Protein AF-A0A7S3FC58-F1 (afdb_monomer_lite)

Structure (mmCIF, N/CA/C/O backbone):
data_AF-A0A7S3FC58-F1
#
_entry.id   AF-A0A7S3FC58-F1
#
loop_
_atom_site.group_PDB
_atom_site.id
_atom_site.type_symbol
_atom_site.label_atom_id
_atom_site.label_alt_id
_atom_site.label_comp_id
_atom_site.label_asym_id
_atom_site.label_entity_id
_atom_site.label_seq_id
_atom_site.pdbx_PDB_ins_code
_atom_site.Cartn_x
_atom_site.Cartn_y
_atom_site.Cartn_z
_atom_site.occupancy
_atom_site.B_iso_or_equiv
_atom_site.auth_seq_id
_atom_site.auth_comp_id
_atom_site.auth_asym_id
_atom_site.auth_atom_id
_atom_site.pdbx_PDB_model_num
ATOM 1 N N . ALA A 1 1 ? -15.142 16.572 -2.266 1.00 63.62 1 ALA A N 1
ATOM 2 C CA . ALA A 1 1 ? -14.565 15.209 -2.257 1.00 63.62 1 ALA A CA 1
ATOM 3 C C . ALA A 1 1 ? -15.228 14.352 -1.180 1.00 63.62 1 ALA A C 1
ATOM 5 O O . ALA A 1 1 ? -15.809 13.342 -1.539 1.00 63.62 1 ALA A O 1
ATOM 6 N N . ALA A 1 2 ? -15.235 14.787 0.087 1.00 70.56 2 ALA A N 1
ATOM 7 C CA . ALA A 1 2 ? -15.895 14.072 1.188 1.00 70.56 2 ALA A CA 1
ATOM 8 C C . ALA A 1 2 ? -17.392 13.777 0.948 1.00 70.56 2 ALA A C 1
ATOM 10 O O . ALA A 1 2 ? -17.827 12.654 1.156 1.00 70.56 2 ALA A O 1
ATOM 11 N N . GLU A 1 3 ? -18.158 14.733 0.415 1.00 74.00 3 GLU A N 1
ATOM 12 C CA . GLU A 1 3 ? -19.581 14.537 0.072 1.00 74.00 3 GLU A CA 1
ATOM 13 C C . GLU A 1 3 ? -19.809 13.386 -0.927 1.00 74.00 3 GLU A C 1
ATOM 15 O O . GLU A 1 3 ? -20.720 12.580 -0.765 1.00 74.00 3 GLU A O 1
ATOM 20 N N . LYS A 1 4 ? -18.907 13.234 -1.908 1.00 82.06 4 LYS A N 1
ATOM 21 C CA . LYS A 1 4 ? -18.961 12.139 -2.886 1.00 82.06 4 LYS A CA 1
ATOM 22 C C . LYS A 1 4 ? -18.654 10.773 -2.263 1.00 82.06 4 LYS A C 1
ATOM 24 O O . LYS A 1 4 ? -19.046 9.764 -2.833 1.00 82.06 4 LYS A O 1
ATOM 29 N N . MET A 1 5 ? -17.964 10.720 -1.117 1.00 82.31 5 MET A N 1
ATOM 30 C CA . MET A 1 5 ? -17.713 9.451 -0.423 1.00 82.31 5 MET A CA 1
ATOM 31 C C . MET A 1 5 ? -18.986 8.881 0.189 1.00 82.31 5 MET A C 1
ATOM 33 O O . MET A 1 5 ? -19.156 7.672 0.142 1.00 82.31 5 MET A O 1
ATOM 37 N N . GLY A 1 6 ? -19.862 9.733 0.735 1.00 85.06 6 GLY A N 1
ATOM 38 C CA . GLY A 1 6 ? -21.145 9.288 1.284 1.00 85.06 6 GLY A CA 1
ATOM 39 C C . GLY A 1 6 ? -22.015 8.660 0.199 1.00 85.06 6 GLY A C 1
ATOM 40 O O . GLY A 1 6 ? -22.440 7.522 0.335 1.00 85.06 6 GLY A O 1
ATOM 41 N N . GLN A 1 7 ? -22.148 9.352 -0.936 1.00 88.31 7 GLN A N 1
ATOM 42 C CA . GLN A 1 7 ? -22.859 8.829 -2.108 1.00 88.31 7 GLN A CA 1
ATOM 43 C C . GLN A 1 7 ? -22.247 7.523 -2.625 1.00 88.31 7 GLN A C 1
ATOM 45 O O . GLN A 1 7 ? -22.969 6.600 -2.973 1.00 88.31 7 GLN A O 1
ATOM 50 N N . LEU A 1 8 ? -20.914 7.426 -2.674 1.00 88.75 8 LEU A N 1
ATOM 51 C CA . LEU A 1 8 ? -20.247 6.201 -3.111 1.00 88.75 8 LEU A CA 1
ATOM 52 C C . LEU A 1 8 ? -20.501 5.036 -2.151 1.00 88.75 8 LEU A C 1
ATOM 54 O O . LEU A 1 8 ? -20.730 3.925 -2.608 1.00 88.75 8 LEU A O 1
ATOM 58 N N . GLN A 1 9 ? -20.481 5.290 -0.842 1.00 91.12 9 GLN A N 1
ATOM 59 C CA . GLN A 1 9 ? -20.716 4.277 0.186 1.00 91.12 9 GLN A CA 1
ATOM 60 C C . GLN A 1 9 ? -22.127 3.674 0.106 1.00 91.12 9 GLN A C 1
ATOM 62 O O . GLN A 1 9 ? -22.311 2.523 0.476 1.00 91.12 9 GLN A O 1
ATOM 67 N N . GLU A 1 10 ? -23.111 4.420 -0.398 1.00 93.38 10 GLU A N 1
ATOM 68 C CA . GLU A 1 10 ? -24.473 3.916 -0.629 1.00 93.38 10 GLU A CA 1
ATOM 69 C C . GLU A 1 10 ? -24.573 2.971 -1.842 1.00 93.38 10 GLU A C 1
ATOM 71 O O . GLU A 1 10 ? -25.558 2.246 -1.971 1.00 93.38 10 GLU A O 1
ATOM 76 N N . LEU A 1 11 ? -23.575 2.971 -2.733 1.00 95.69 11 LEU A N 1
ATOM 77 C CA . LEU A 1 11 ? -23.592 2.229 -4.000 1.00 95.69 11 LEU A CA 1
ATOM 78 C C . LEU A 1 11 ? -22.752 0.947 -3.985 1.00 95.69 11 LEU A C 1
ATOM 80 O O . LEU A 1 11 ? -22.849 0.161 -4.926 1.00 95.69 11 LEU A O 1
ATOM 84 N N . ILE A 1 12 ? -21.915 0.755 -2.966 1.00 96.06 12 ILE A N 1
ATOM 85 C CA . ILE A 1 12 ? -20.982 -0.371 -2.864 1.00 96.06 12 ILE A CA 1
ATOM 86 C C . ILE A 1 12 ? -21.053 -1.006 -1.477 1.00 96.06 12 ILE A C 1
ATOM 88 O O . ILE A 1 12 ? -21.538 -0.406 -0.517 1.00 96.06 12 ILE A O 1
ATOM 92 N N . THR A 1 13 ? -20.564 -2.232 -1.366 1.00 95.81 13 THR A N 1
ATOM 93 C CA . THR A 1 13 ? -20.495 -2.948 -0.090 1.00 95.81 13 THR A CA 1
ATOM 94 C C . THR A 1 13 ? -19.524 -2.270 0.890 1.00 95.81 13 THR A C 1
ATOM 96 O O . THR A 1 13 ? -18.599 -1.559 0.473 1.00 95.81 13 THR A O 1
ATOM 99 N N . PRO A 1 14 ? -19.691 -2.475 2.211 1.00 92.50 14 PRO A N 1
ATOM 100 C CA . PRO A 1 14 ? -18.738 -1.990 3.209 1.00 92.50 14 PRO A CA 1
ATOM 101 C C . PRO A 1 14 ? -17.295 -2.442 2.942 1.00 92.50 14 PRO A C 1
ATOM 103 O O . PRO A 1 14 ? -16.362 -1.660 3.137 1.00 92.50 14 PRO A O 1
ATOM 106 N N . GLU A 1 15 ? -17.120 -3.674 2.467 1.00 91.88 15 GLU A N 1
ATOM 107 C CA . GLU A 1 15 ? -15.834 -4.271 2.114 1.00 91.88 15 GLU A CA 1
ATOM 108 C C . GLU A 1 15 ? -15.196 -3.555 0.913 1.00 91.88 15 GLU A C 1
ATOM 110 O O . GLU A 1 15 ? -14.051 -3.102 0.989 1.00 91.88 15 GLU A O 1
ATOM 115 N N . GLU A 1 16 ? -15.951 -3.346 -0.171 1.00 93.94 16 GLU A N 1
ATOM 116 C CA . GLU A 1 16 ? -15.484 -2.570 -1.329 1.00 93.94 16 GLU A CA 1
ATOM 117 C C . GLU A 1 16 ? -15.119 -1.138 -0.921 1.00 93.94 16 GLU A C 1
ATOM 119 O O . GLU A 1 16 ? -14.067 -0.616 -1.302 1.00 93.94 16 GLU A O 1
ATOM 124 N N . PHE A 1 17 ? -15.949 -0.505 -0.089 1.00 93.75 17 PHE A N 1
ATOM 125 C CA . PHE A 1 17 ? -15.688 0.844 0.398 1.00 93.75 17 PHE A CA 1
ATOM 126 C C . PHE A 1 17 ? -14.416 0.923 1.246 1.00 93.75 17 PHE A C 1
ATOM 128 O O . PHE A 1 17 ? -13.678 1.909 1.144 1.00 93.75 17 PHE A O 1
ATOM 135 N N . ALA A 1 18 ? -14.124 -0.099 2.056 1.00 93.12 18 ALA A N 1
ATOM 136 C CA . ALA A 1 18 ? -12.891 -0.191 2.832 1.00 93.12 18 ALA A CA 1
ATOM 137 C C . ALA A 1 18 ? -11.648 -0.156 1.933 1.00 93.12 18 ALA A C 1
ATOM 139 O O . ALA A 1 18 ? -10.731 0.630 2.190 1.00 93.12 18 ALA A O 1
ATOM 140 N N . HIS A 1 19 ? -11.651 -0.898 0.823 1.00 94.88 19 HIS A N 1
ATOM 141 C CA . HIS A 1 19 ? -10.567 -0.813 -0.152 1.00 94.88 19 HIS A CA 1
ATOM 142 C C . HIS A 1 19 ? -10.538 0.540 -0.863 1.00 94.88 19 HIS A C 1
ATOM 144 O O . HIS A 1 19 ? -9.479 1.162 -0.930 1.00 94.88 19 HIS A O 1
ATOM 150 N N . VAL A 1 20 ? -11.675 1.052 -1.338 1.00 94.25 20 VAL A N 1
ATOM 151 C CA . VAL A 1 20 ? -11.724 2.329 -2.069 1.00 94.25 20 VAL A CA 1
ATOM 152 C C . VAL A 1 20 ? -11.162 3.486 -1.239 1.00 94.25 20 VAL A C 1
ATOM 154 O O . VAL A 1 20 ? -10.377 4.292 -1.743 1.00 94.25 20 VAL A O 1
ATOM 157 N N . GLN A 1 21 ? -11.526 3.577 0.042 1.00 93.44 21 GLN A N 1
ATOM 158 C CA . GLN A 1 21 ? -11.053 4.664 0.901 1.00 93.44 21 GLN A CA 1
ATOM 159 C C . GLN A 1 21 ? -9.577 4.515 1.309 1.00 93.44 21 GLN A C 1
ATOM 161 O O . GLN A 1 21 ? -8.914 5.522 1.574 1.00 93.44 21 GLN A O 1
ATOM 166 N N . ALA A 1 22 ? -9.067 3.280 1.367 1.00 96.00 22 ALA A N 1
ATOM 167 C CA . ALA A 1 22 ? -7.680 2.970 1.705 1.00 96.00 22 ALA A CA 1
ATOM 168 C C . ALA A 1 22 ? -6.724 3.160 0.516 1.00 96.00 22 ALA A C 1
ATOM 170 O O . ALA A 1 22 ? -5.572 3.560 0.708 1.00 96.00 22 ALA A O 1
ATOM 171 N N . PHE A 1 23 ? -7.220 2.944 -0.706 1.00 95.88 23 PHE A N 1
ATOM 172 C CA . PHE A 1 23 ? -6.416 2.828 -1.922 1.00 95.88 23 PHE A CA 1
ATOM 173 C C . PHE A 1 23 ? -5.439 3.984 -2.149 1.00 95.88 23 PHE A C 1
ATOM 175 O O . PHE A 1 23 ? -4.237 3.740 -2.287 1.00 95.88 23 PHE A O 1
ATOM 182 N N . PRO A 1 24 ? -5.870 5.262 -2.142 1.00 95.00 24 PRO A N 1
ATOM 183 C CA . PRO A 1 24 ? -4.947 6.353 -2.433 1.00 95.00 24 PRO A CA 1
ATOM 184 C C . PRO A 1 24 ? -3.877 6.509 -1.345 1.00 95.00 24 PRO A C 1
ATOM 186 O O . PRO A 1 24 ? -2.763 6.955 -1.626 1.00 95.00 24 PRO A O 1
ATOM 189 N N . SER A 1 25 ? -4.207 6.155 -0.101 1.00 96.69 25 SER A N 1
ATOM 190 C CA . SER A 1 25 ? -3.282 6.231 1.026 1.00 96.69 25 SER A CA 1
ATOM 191 C C . SER A 1 25 ? -2.227 5.144 0.962 1.00 96.69 25 SER A C 1
ATOM 193 O O . SER A 1 25 ? -1.043 5.465 1.048 1.00 96.69 25 SER A O 1
ATOM 195 N N . ILE A 1 26 ? -2.631 3.886 0.771 1.00 97.06 26 ILE A N 1
ATOM 196 C CA . ILE A 1 26 ? -1.682 2.773 0.693 1.00 97.06 26 ILE A CA 1
ATOM 197 C C . ILE A 1 26 ? -0.788 2.942 -0.535 1.00 97.06 26 ILE A C 1
ATOM 199 O O . ILE A 1 26 ? 0.429 2.832 -0.397 1.00 97.06 26 ILE A O 1
ATOM 203 N N . LEU A 1 27 ? -1.325 3.383 -1.679 1.00 94.88 27 LEU A N 1
ATOM 204 C CA . LEU A 1 27 ? -0.517 3.723 -2.852 1.00 94.88 27 LEU A CA 1
ATOM 205 C C . LEU A 1 27 ? 0.584 4.745 -2.518 1.00 94.88 27 LEU A C 1
ATOM 207 O O . LEU A 1 27 ? 1.757 4.532 -2.830 1.00 94.88 27 LEU A O 1
ATOM 211 N N . ARG A 1 28 ? 0.250 5.841 -1.825 1.00 94.75 28 ARG A N 1
ATOM 212 C CA . ARG A 1 28 ? 1.252 6.838 -1.409 1.00 94.75 28 ARG A CA 1
ATOM 213 C C . ARG A 1 28 ? 2.270 6.270 -0.427 1.00 94.75 28 ARG A C 1
ATOM 215 O O . ARG A 1 28 ? 3.454 6.571 -0.563 1.00 94.75 28 ARG A O 1
ATOM 222 N N . LEU A 1 29 ? 1.849 5.449 0.533 1.00 96.38 29 LEU A N 1
ATOM 223 C CA . LEU A 1 29 ? 2.757 4.791 1.479 1.00 96.38 29 LEU A CA 1
ATOM 224 C C . LEU A 1 29 ? 3.724 3.830 0.769 1.00 96.38 29 LEU A C 1
ATOM 226 O O . LEU A 1 29 ? 4.915 3.806 1.095 1.00 96.38 29 LEU A O 1
ATOM 230 N N . LEU A 1 30 ? 3.236 3.100 -0.239 1.00 94.06 30 LEU A N 1
ATOM 231 C CA . LEU A 1 30 ? 4.037 2.234 -1.099 1.00 94.06 30 LEU A CA 1
ATOM 232 C C . LEU A 1 30 ? 5.082 3.044 -1.873 1.00 94.06 30 LEU A C 1
ATOM 234 O O . LEU A 1 30 ? 6.264 2.703 -1.819 1.00 94.06 30 LEU A O 1
ATOM 238 N N . TYR A 1 31 ? 4.698 4.141 -2.535 1.00 90.56 31 TYR A N 1
ATOM 239 C CA . TYR A 1 31 ? 5.646 5.006 -3.256 1.00 90.56 31 TYR A CA 1
ATOM 240 C C . TYR A 1 31 ? 6.611 5.763 -2.342 1.00 90.56 31 TYR A C 1
ATOM 242 O O . TYR A 1 31 ? 7.761 5.982 -2.719 1.00 90.56 31 TYR A O 1
ATOM 250 N N . HIS A 1 32 ? 6.185 6.124 -1.131 1.00 93.69 32 HIS A N 1
ATOM 251 C CA . HIS A 1 32 ? 7.071 6.708 -0.128 1.00 93.69 32 HIS A CA 1
ATOM 252 C C . HIS A 1 32 ? 8.129 5.701 0.363 1.00 93.69 32 HIS A C 1
ATOM 254 O O . HIS A 1 32 ? 9.240 6.084 0.724 1.00 93.69 32 HIS A O 1
ATOM 260 N N . GLY A 1 33 ? 7.793 4.408 0.396 1.00 91.38 33 GLY A N 1
ATOM 261 C CA . GLY A 1 33 ? 8.722 3.306 0.666 1.00 91.38 33 GLY A CA 1
ATOM 262 C C . GLY A 1 33 ? 8.934 2.960 2.145 1.00 91.38 33 GLY A C 1
ATOM 263 O O . GLY A 1 33 ? 9.396 1.862 2.443 1.00 91.38 33 GLY A O 1
ATOM 264 N N . ARG A 1 34 ? 8.547 3.831 3.094 1.00 95.19 34 ARG A N 1
ATOM 265 C CA . ARG A 1 34 ? 8.627 3.520 4.544 1.00 95.19 34 ARG A CA 1
ATOM 266 C C . ARG A 1 34 ? 7.797 2.289 4.917 1.00 95.19 34 ARG A C 1
ATOM 268 O O . ARG A 1 34 ? 8.251 1.503 5.742 1.00 95.19 34 ARG A O 1
ATOM 275 N N . LEU A 1 35 ? 6.625 2.114 4.303 1.00 96.81 35 LEU A N 1
ATOM 276 C CA . LEU A 1 35 ? 5.767 0.952 4.546 1.00 96.81 35 LEU A CA 1
ATOM 277 C C . LEU A 1 35 ? 6.455 -0.349 4.124 1.00 96.81 35 LEU A C 1
ATOM 279 O O . LEU A 1 35 ? 6.584 -1.258 4.938 1.00 96.81 35 LEU A O 1
ATOM 283 N N . MET A 1 36 ? 6.977 -0.409 2.895 1.00 96.06 36 MET A N 1
ATOM 284 C CA . MET A 1 36 ? 7.692 -1.593 2.406 1.00 96.06 36 MET A CA 1
ATOM 285 C C . MET A 1 36 ? 8.917 -1.913 3.260 1.00 96.06 36 MET A C 1
ATOM 287 O O . MET A 1 36 ? 9.109 -3.065 3.640 1.00 96.06 36 MET A O 1
ATOM 291 N N . ALA A 1 37 ? 9.700 -0.899 3.639 1.00 95.31 37 ALA A N 1
ATOM 292 C CA . ALA A 1 37 ? 10.849 -1.088 4.518 1.00 95.31 37 ALA A CA 1
ATOM 293 C C . ALA A 1 37 ? 10.443 -1.661 5.889 1.00 95.31 37 ALA A C 1
ATOM 295 O O . ALA A 1 37 ? 11.088 -2.586 6.378 1.00 95.31 37 ALA A O 1
ATOM 296 N N . ALA A 1 38 ? 9.365 -1.150 6.492 1.00 97.44 38 ALA A N 1
ATOM 297 C CA . ALA A 1 38 ? 8.861 -1.644 7.772 1.00 97.44 38 ALA A CA 1
ATOM 298 C C . ALA A 1 38 ? 8.366 -3.096 7.675 1.00 97.44 38 ALA A C 1
ATOM 300 O O . ALA A 1 38 ? 8.687 -3.912 8.539 1.00 97.44 38 ALA A O 1
ATOM 301 N N . LEU A 1 39 ? 7.640 -3.444 6.610 1.00 97.81 39 LEU A N 1
ATOM 302 C CA . LEU A 1 39 ? 7.176 -4.812 6.371 1.00 97.81 39 LEU A CA 1
ATOM 303 C C . LEU A 1 39 ? 8.345 -5.779 6.139 1.00 97.81 39 LEU A C 1
ATOM 305 O O . LEU A 1 39 ? 8.387 -6.849 6.739 1.00 97.81 39 LEU A O 1
ATOM 309 N N . GLN A 1 40 ? 9.335 -5.385 5.334 1.00 96.38 40 GLN A N 1
ATOM 310 C CA . GLN A 1 40 ? 10.540 -6.180 5.081 1.00 96.38 40 GLN A CA 1
ATOM 311 C C . GLN A 1 40 ? 11.354 -6.419 6.359 1.00 96.38 40 GLN A C 1
ATOM 313 O O . GLN A 1 40 ? 11.808 -7.535 6.599 1.00 96.38 40 GLN A O 1
ATOM 318 N N . GLN A 1 41 ? 11.506 -5.403 7.214 1.00 97.19 41 GLN A N 1
ATOM 319 C CA . GLN A 1 41 ? 12.187 -5.545 8.509 1.00 97.19 41 GLN A CA 1
ATOM 320 C C . GLN A 1 41 ? 11.464 -6.519 9.452 1.00 97.19 41 GLN A C 1
ATOM 322 O O . GLN A 1 41 ? 12.101 -7.175 10.274 1.00 97.19 41 GLN A O 1
ATOM 327 N N . ASN A 1 42 ? 10.144 -6.655 9.304 1.00 97.56 42 ASN A N 1
ATOM 328 C CA . ASN A 1 42 ? 9.304 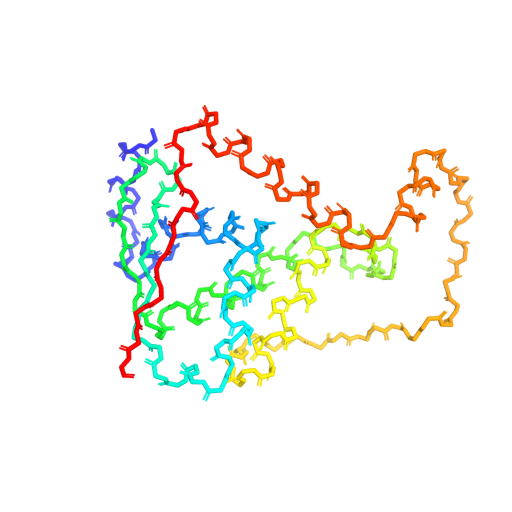-7.531 10.117 1.00 97.56 42 ASN A CA 1
ATOM 329 C C . ASN A 1 42 ? 8.880 -8.817 9.386 1.00 97.56 42 ASN A C 1
ATOM 331 O O . ASN A 1 42 ? 7.940 -9.479 9.820 1.00 97.56 42 ASN A O 1
ATOM 335 N N . MET A 1 43 ? 9.598 -9.215 8.326 1.00 96.56 43 MET A N 1
ATOM 336 C CA . MET A 1 43 ? 9.280 -10.407 7.521 1.00 96.56 43 MET A CA 1
ATOM 337 C C . MET A 1 43 ? 9.091 -11.674 8.378 1.00 96.56 43 MET A C 1
ATOM 339 O O . MET A 1 43 ? 8.194 -12.475 8.144 1.00 96.56 43 MET A O 1
ATOM 343 N N . HIS A 1 44 ? 9.904 -11.819 9.427 1.00 96.69 44 HIS A N 1
ATOM 344 C CA . HIS A 1 44 ? 9.899 -12.960 10.347 1.00 96.69 44 HIS A CA 1
ATOM 345 C C . HIS A 1 44 ? 8.626 -13.096 11.201 1.00 96.69 44 HIS A C 1
ATOM 347 O O . HIS A 1 44 ? 8.414 -14.144 11.804 1.00 96.69 44 HIS A O 1
ATOM 353 N N . ARG A 1 45 ? 7.800 -12.048 11.293 1.00 96.94 45 ARG A N 1
ATOM 354 C CA . ARG A 1 45 ? 6.609 -12.004 12.155 1.00 96.94 45 ARG A CA 1
ATOM 355 C C . ARG A 1 45 ? 5.347 -11.540 11.430 1.00 96.94 45 ARG A C 1
ATOM 357 O O . ARG A 1 45 ? 4.383 -11.157 12.084 1.00 96.94 45 ARG A O 1
ATOM 364 N N . LEU A 1 46 ? 5.323 -11.577 10.094 1.00 96.81 46 LEU A N 1
ATOM 365 C CA . LEU A 1 46 ? 4.163 -11.131 9.306 1.00 96.81 46 LEU A CA 1
ATOM 366 C C . LEU A 1 46 ? 2.870 -11.874 9.653 1.00 96.81 46 LEU A C 1
ATOM 368 O O . LEU A 1 46 ? 1.799 -11.281 9.588 1.00 96.81 46 LEU A O 1
ATOM 372 N N . SER A 1 47 ? 2.965 -13.136 10.077 1.00 95.81 47 SER A N 1
ATOM 373 C CA . SER A 1 47 ? 1.816 -13.915 10.547 1.00 95.81 47 SER A CA 1
ATOM 374 C C . SER A 1 47 ? 1.177 -13.362 1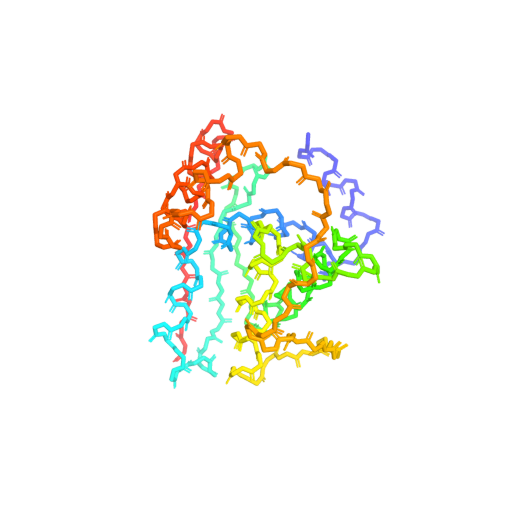1.824 1.00 95.81 47 SER A C 1
ATOM 376 O O . SER A 1 47 ? 0.047 -13.725 12.125 1.00 95.81 47 SER A O 1
ATOM 378 N N . SER A 1 48 ? 1.882 -12.510 12.579 1.00 97.62 48 SER A N 1
ATOM 379 C CA . SER A 1 48 ? 1.356 -11.849 13.775 1.00 97.62 48 SER A CA 1
ATOM 380 C C . SER A 1 48 ? 0.854 -10.428 13.501 1.00 97.62 48 SER A C 1
ATOM 382 O O . SER A 1 48 ? 0.396 -9.762 14.425 1.00 97.62 48 SER A O 1
ATOM 384 N N . LEU A 1 49 ? 0.895 -9.941 12.252 1.00 98.44 49 LEU A N 1
ATOM 385 C CA . LEU A 1 49 ? 0.288 -8.654 11.910 1.00 98.44 49 LEU A CA 1
ATOM 386 C C . LEU A 1 49 ? -1.225 -8.725 12.150 1.00 98.44 49 LEU A C 1
ATOM 388 O O . LEU A 1 49 ? -1.902 -9.589 11.594 1.00 98.44 49 LEU A O 1
ATOM 392 N N . LYS A 1 50 ? -1.747 -7.801 12.957 1.00 98.44 50 LYS A N 1
ATOM 393 C CA . LYS A 1 50 ? -3.182 -7.669 13.232 1.00 98.44 50 LYS A CA 1
ATOM 394 C C . LYS A 1 50 ? -3.820 -6.610 12.357 1.00 98.44 50 LYS A C 1
ATOM 396 O O . LYS A 1 50 ? -4.838 -6.869 11.738 1.00 98.44 50 LYS A O 1
ATOM 401 N N . SER A 1 51 ? -3.196 -5.442 12.263 1.00 98.25 51 SER A N 1
ATOM 402 C CA . SER A 1 51 ? -3.744 -4.332 11.492 1.00 98.25 51 SER A CA 1
ATOM 403 C C . SER A 1 51 ? -2.678 -3.313 11.108 1.00 98.25 51 SER A C 1
ATOM 405 O O . SER A 1 51 ? -1.564 -3.296 11.644 1.00 98.25 51 SER A O 1
ATOM 407 N N . ILE A 1 52 ? -3.038 -2.447 10.167 1.00 98.56 52 ILE A N 1
ATOM 408 C CA . ILE A 1 52 ? -2.314 -1.222 9.850 1.00 98.56 52 ILE A CA 1
ATOM 409 C C . ILE A 1 52 ? -3.229 -0.019 10.069 1.00 98.56 52 ILE A C 1
ATOM 411 O O . ILE A 1 52 ? -4.340 0.039 9.543 1.00 98.56 52 ILE A O 1
ATOM 415 N N . THR A 1 53 ? -2.727 0.974 10.795 1.00 98.62 53 THR A N 1
ATOM 416 C CA . THR A 1 53 ? -3.408 2.252 11.010 1.00 98.62 53 THR A CA 1
ATOM 417 C C . THR A 1 53 ? -2.701 3.344 10.222 1.00 98.62 53 THR A C 1
ATOM 419 O O . THR A 1 53 ? -1.480 3.454 10.280 1.00 98.62 53 THR A O 1
ATOM 422 N N . PHE A 1 54 ? -3.440 4.166 9.479 1.00 98.56 54 PHE A N 1
ATOM 423 C CA . PHE A 1 54 ? -2.887 5.237 8.640 1.00 98.56 54 PHE A CA 1
ATOM 424 C C . PHE A 1 54 ? -3.931 6.327 8.363 1.00 98.56 54 PHE A C 1
ATOM 426 O O . PHE A 1 54 ? -5.073 6.238 8.803 1.00 98.56 54 PHE A O 1
ATOM 433 N N . HIS A 1 55 ? -3.550 7.375 7.629 1.00 98.25 55 HIS A N 1
ATOM 434 C CA . HIS A 1 55 ? -4.425 8.514 7.336 1.00 98.25 55 HIS A CA 1
ATOM 435 C C . HIS A 1 55 ? -4.962 8.466 5.902 1.00 98.25 55 HIS A C 1
ATOM 437 O O . HIS A 1 55 ? -4.205 8.247 4.948 1.00 98.25 55 HIS A O 1
ATOM 443 N N . ARG A 1 56 ? -6.266 8.704 5.722 1.00 95.69 56 ARG A N 1
ATOM 444 C CA . ARG A 1 56 ? -6.908 8.797 4.403 1.00 95.69 56 ARG A CA 1
ATOM 445 C C . ARG A 1 56 ? -6.425 10.021 3.632 1.00 95.69 56 ARG A C 1
ATOM 447 O O . ARG A 1 56 ? -6.381 11.117 4.173 1.00 95.69 56 ARG A O 1
ATOM 454 N N . VAL A 1 57 ? -6.145 9.872 2.341 1.00 94.88 57 VAL A N 1
ATOM 455 C CA . VAL A 1 57 ? -5.716 10.999 1.488 1.00 94.88 57 VAL A CA 1
ATOM 456 C C . VAL A 1 57 ? -6.756 12.114 1.401 1.00 94.88 57 VAL A C 1
ATOM 458 O O . VAL A 1 57 ? -6.395 13.281 1.301 1.00 94.88 57 VAL A O 1
ATOM 461 N N . ILE A 1 58 ? -8.036 11.755 1.389 1.00 90.88 58 ILE A N 1
ATOM 462 C CA . ILE A 1 58 ? -9.134 12.671 1.066 1.00 90.88 58 ILE A CA 1
ATOM 463 C C . ILE A 1 58 ? -9.417 13.716 2.148 1.00 90.88 58 ILE A C 1
ATOM 465 O O . ILE A 1 58 ? -9.772 14.845 1.819 1.00 90.88 58 ILE A O 1
ATOM 469 N N . ASP A 1 59 ? -9.283 13.340 3.417 1.00 93.56 59 ASP A N 1
ATOM 470 C CA . ASP A 1 59 ? -9.650 14.171 4.567 1.00 93.56 59 ASP A CA 1
ATOM 471 C C . ASP A 1 59 ? -8.700 14.015 5.760 1.00 93.56 59 ASP A C 1
ATOM 473 O O . ASP A 1 59 ? -8.964 14.539 6.839 1.00 93.56 59 ASP A O 1
ATOM 477 N N . ASN A 1 60 ? -7.599 13.284 5.578 1.00 96.00 60 ASN A N 1
ATOM 478 C CA . ASN A 1 60 ? -6.616 12.979 6.609 1.00 96.00 60 ASN A CA 1
ATOM 479 C C . ASN A 1 60 ? -7.184 12.251 7.840 1.00 96.00 60 ASN A C 1
ATOM 481 O O . ASN A 1 60 ? -6.513 12.168 8.866 1.00 96.00 60 ASN A O 1
ATOM 485 N N . LYS A 1 61 ? -8.397 11.686 7.763 1.00 95.56 61 LYS A N 1
ATOM 486 C CA . LYS A 1 61 ? -8.961 10.896 8.860 1.00 95.56 61 LYS A CA 1
ATOM 487 C C . LYS A 1 61 ? -8.136 9.626 9.055 1.00 95.56 61 LYS A C 1
ATOM 489 O O . LYS A 1 61 ? -7.822 8.937 8.083 1.00 95.56 61 LYS A O 1
ATOM 494 N N . GLN A 1 62 ? -7.814 9.304 10.304 1.00 97.62 62 GLN A N 1
ATOM 495 C CA . GLN A 1 62 ? -7.166 8.042 10.639 1.00 97.62 62 GLN A CA 1
ATOM 496 C C . GLN A 1 62 ? -8.147 6.875 10.454 1.00 97.62 62 GLN A C 1
ATOM 498 O O . GLN A 1 62 ? -9.303 6.951 10.877 1.00 97.62 62 GLN A O 1
ATOM 503 N N . ILE A 1 63 ? -7.682 5.808 9.814 1.00 96.88 63 ILE A N 1
ATOM 504 C CA . ILE A 1 63 ? -8.403 4.549 9.636 1.00 96.88 63 ILE A CA 1
ATOM 505 C C . ILE A 1 63 ? -7.484 3.375 9.972 1.00 96.88 63 ILE A C 1
ATOM 507 O O . ILE A 1 63 ? -6.264 3.496 9.867 1.00 96.88 63 ILE A O 1
ATOM 511 N N . SER A 1 64 ? -8.088 2.258 10.369 1.00 97.62 64 SER A N 1
ATOM 512 C CA . SER A 1 64 ? -7.415 0.983 10.617 1.00 97.62 64 SER A CA 1
ATOM 513 C C . SER A 1 64 ? -7.958 -0.059 9.650 1.00 97.62 64 SER A C 1
ATOM 515 O O . SER A 1 64 ? -9.163 -0.092 9.397 1.00 97.62 64 SER A O 1
ATOM 517 N N . VAL A 1 65 ? -7.067 -0.885 9.114 1.00 96.94 65 VAL A N 1
ATOM 518 C CA . VAL A 1 65 ? -7.391 -2.009 8.233 1.00 96.94 65 VAL A CA 1
ATOM 519 C C . VAL A 1 65 ? -6.794 -3.269 8.845 1.00 96.94 65 VAL A C 1
ATOM 521 O O . VAL A 1 65 ? -5.599 -3.300 9.144 1.00 96.94 65 VAL A O 1
ATOM 524 N N . GLU A 1 66 ? -7.626 -4.288 9.050 1.00 97.38 66 GLU A N 1
ATOM 525 C CA . GLU A 1 66 ? -7.198 -5.599 9.549 1.00 97.38 66 GLU A CA 1
ATOM 526 C C . GLU A 1 66 ? -6.262 -6.295 8.553 1.00 97.38 66 GLU A C 1
ATOM 528 O O . GLU A 1 66 ? -6.265 -6.002 7.356 1.00 97.38 66 GLU A O 1
ATOM 533 N N . SER A 1 67 ? -5.435 -7.215 9.043 1.00 97.06 67 SER A N 1
ATOM 534 C CA . SER A 1 67 ? -4.333 -7.779 8.265 1.00 97.06 67 SER A CA 1
ATOM 535 C C . SER A 1 67 ? -4.788 -8.546 7.028 1.00 97.06 67 SER A C 1
ATOM 537 O O . SER A 1 67 ? -4.182 -8.360 5.976 1.00 97.06 67 SER A O 1
ATOM 539 N N . ASP A 1 68 ? -5.859 -9.334 7.109 1.00 95.75 68 ASP A N 1
ATOM 540 C CA . ASP A 1 68 ? -6.389 -10.077 5.957 1.00 95.75 68 ASP A CA 1
ATOM 541 C C . ASP A 1 68 ? -6.795 -9.124 4.823 1.00 95.75 68 ASP A C 1
ATOM 543 O O . ASP A 1 68 ? -6.275 -9.216 3.710 1.00 95.75 68 ASP A O 1
ATOM 547 N N . MET A 1 69 ? -7.589 -8.102 5.149 1.00 95.88 69 MET A N 1
ATOM 548 C CA . MET A 1 69 ? -7.981 -7.057 4.201 1.00 95.88 69 MET A CA 1
ATOM 549 C C . MET A 1 69 ? -6.775 -6.258 3.689 1.00 95.88 69 MET A C 1
ATOM 551 O O . MET A 1 69 ? -6.751 -5.827 2.537 1.00 95.88 69 MET A O 1
ATOM 555 N N . PHE A 1 70 ? -5.752 -6.044 4.519 1.00 97.38 70 PHE A N 1
ATOM 556 C CA . PHE A 1 70 ? -4.529 -5.368 4.097 1.00 97.38 70 PHE A CA 1
ATOM 557 C C . PHE A 1 70 ? -3.762 -6.176 3.042 1.00 97.38 70 PHE A C 1
ATOM 559 O O . PHE A 1 70 ? -3.305 -5.599 2.053 1.00 97.38 70 PHE A O 1
ATOM 566 N N . TRP A 1 71 ? -3.647 -7.497 3.209 1.00 97.19 71 TRP A N 1
ATOM 567 C CA . TRP A 1 71 ? -2.991 -8.364 2.227 1.00 97.19 71 TRP A CA 1
ATOM 568 C C . TRP A 1 71 ? -3.764 -8.422 0.910 1.00 97.19 71 TRP A C 1
ATOM 570 O O . TRP A 1 71 ? -3.162 -8.243 -0.152 1.00 97.19 71 TRP A O 1
ATOM 580 N N . GLU A 1 72 ? -5.088 -8.560 0.969 1.00 95.94 72 GLU A N 1
ATOM 581 C CA . GLU A 1 72 ? -5.962 -8.454 -0.207 1.00 95.94 72 GLU A CA 1
ATOM 582 C C . GLU A 1 72 ? -5.765 -7.106 -0.915 1.00 95.94 72 GLU A C 1
ATOM 584 O O . GLU A 1 72 ? -5.605 -7.028 -2.134 1.00 95.94 72 GLU A O 1
ATOM 589 N N . HIS A 1 73 ? -5.667 -6.021 -0.146 1.00 96.31 73 HIS A N 1
ATOM 590 C CA . HIS A 1 73 ? -5.477 -4.689 -0.699 1.00 96.31 73 HIS A CA 1
ATOM 591 C C . HIS A 1 73 ? -4.125 -4.499 -1.399 1.00 96.31 73 HIS A C 1
ATOM 593 O O . HIS A 1 73 ? -4.049 -3.837 -2.437 1.00 96.31 73 HIS A O 1
ATOM 599 N N . LEU A 1 74 ? -3.050 -5.099 -0.880 1.00 96.62 74 LEU A N 1
ATOM 600 C CA . LEU A 1 74 ? -1.765 -5.108 -1.581 1.00 96.62 74 LEU A CA 1
ATOM 601 C C . LEU A 1 74 ? -1.844 -5.891 -2.900 1.00 96.62 74 LEU A C 1
ATOM 603 O O . LEU A 1 74 ? -1.214 -5.477 -3.874 1.00 96.62 74 LEU A O 1
ATOM 607 N N . ASN A 1 75 ? -2.655 -6.950 -2.978 1.00 95.88 75 ASN A N 1
ATOM 608 C CA . ASN A 1 75 ? -2.923 -7.652 -4.237 1.00 95.88 75 ASN A CA 1
ATOM 609 C C . ASN A 1 75 ? -3.732 -6.790 -5.225 1.00 95.88 75 ASN A C 1
ATOM 611 O O . ASN A 1 75 ? -3.398 -6.765 -6.410 1.00 95.88 75 ASN A O 1
ATOM 615 N N . TYR A 1 76 ? -4.698 -5.983 -4.770 1.00 94.88 76 TYR A N 1
ATOM 616 C CA . TYR A 1 76 ? -5.337 -4.986 -5.648 1.00 94.88 76 TYR A CA 1
ATOM 617 C C . TYR A 1 76 ? -4.347 -3.950 -6.184 1.00 94.88 76 TYR A C 1
ATOM 619 O O . TYR A 1 76 ? -4.464 -3.518 -7.331 1.00 94.88 76 TYR A O 1
ATOM 627 N N . HIS A 1 77 ? -3.330 -3.575 -5.404 1.00 94.00 77 HIS A N 1
ATOM 628 C CA . HIS A 1 77 ? -2.256 -2.730 -5.918 1.00 94.00 77 HIS A CA 1
ATOM 629 C C . HIS A 1 77 ? -1.387 -3.431 -6.964 1.00 94.00 77 HIS A C 1
ATOM 631 O O . HIS A 1 77 ? -0.938 -2.756 -7.885 1.00 94.00 77 HIS A O 1
ATOM 637 N N . ILE A 1 78 ? -1.175 -4.748 -6.883 1.00 92.75 78 ILE A N 1
ATOM 638 C CA . ILE A 1 78 ? -0.501 -5.495 -7.957 1.00 92.75 78 ILE A CA 1
ATOM 639 C C . ILE A 1 78 ? -1.275 -5.365 -9.268 1.00 92.75 78 ILE A C 1
ATOM 641 O O . ILE A 1 78 ? -0.683 -4.989 -10.278 1.00 92.75 78 ILE A O 1
ATOM 645 N N . ILE A 1 79 ? -2.588 -5.604 -9.231 1.00 91.19 79 ILE A N 1
ATOM 646 C CA . ILE A 1 79 ? -3.468 -5.470 -10.400 1.00 91.19 79 ILE A CA 1
ATOM 647 C C . ILE A 1 79 ? -3.409 -4.037 -10.942 1.00 91.19 79 ILE A C 1
ATOM 649 O O . ILE A 1 79 ? -3.116 -3.825 -12.112 1.00 91.19 79 ILE A O 1
ATOM 653 N N . HIS A 1 80 ? -3.565 -3.043 -10.070 1.00 91.19 80 HIS A N 1
ATOM 654 C CA . HIS A 1 80 ? -3.506 -1.640 -10.470 1.00 91.19 80 HIS A CA 1
ATOM 655 C C . HIS A 1 80 ? -2.177 -1.246 -11.109 1.00 91.19 80 HIS A C 1
ATOM 657 O O . HIS A 1 80 ? -2.157 -0.497 -12.078 1.00 91.19 80 HIS A O 1
ATOM 663 N N . LEU A 1 81 ? -1.050 -1.705 -10.562 1.00 88.00 81 LEU A N 1
ATOM 664 C CA . LEU A 1 81 ? 0.256 -1.387 -11.130 1.00 88.00 81 LEU A CA 1
ATOM 665 C C . LEU A 1 81 ? 0.432 -2.037 -12.508 1.00 88.00 81 LEU A C 1
ATOM 667 O O . LEU A 1 81 ? 1.090 -1.438 -13.356 1.00 88.00 81 LEU A O 1
ATOM 671 N N . LEU A 1 82 ? -0.170 -3.209 -12.740 1.00 84.31 82 LEU A N 1
ATOM 672 C CA . LEU A 1 82 ? -0.190 -3.885 -14.040 1.00 84.31 82 LEU A CA 1
ATOM 673 C C . LEU A 1 82 ? -1.033 -3.142 -15.082 1.00 84.31 82 LEU A C 1
ATOM 675 O O . LEU A 1 82 ? -0.605 -3.081 -16.232 1.00 84.31 82 LEU A O 1
ATOM 679 N N . ASP A 1 83 ? -2.163 -2.536 -14.698 1.00 83.44 83 ASP A N 1
ATOM 680 C CA . ASP A 1 83 ? -3.056 -1.806 -15.621 1.00 83.44 83 ASP A CA 1
ATOM 681 C C . ASP A 1 83 ? -2.337 -0.697 -16.409 1.00 83.44 83 ASP A C 1
ATOM 683 O O . ASP A 1 83 ? -2.742 -0.340 -17.517 1.00 83.44 83 ASP A O 1
ATOM 687 N N . PHE A 1 84 ? -1.263 -0.141 -15.841 1.00 78.44 84 PHE A N 1
ATOM 688 C CA . PHE A 1 84 ? -0.477 0.930 -16.457 1.00 78.44 84 PHE A CA 1
ATOM 689 C C . PHE A 1 84 ? 0.806 0.447 -17.140 1.00 78.44 84 PHE A C 1
ATOM 691 O O . PHE A 1 84 ? 1.550 1.271 -17.677 1.00 78.44 84 PHE A O 1
ATOM 698 N N . LEU A 1 85 ? 1.084 -0.859 -17.148 1.00 74.81 85 LEU A N 1
ATOM 699 C CA . LEU A 1 85 ? 2.200 -1.410 -17.909 1.00 74.81 85 LEU A CA 1
ATOM 700 C C . LEU A 1 85 ? 1.783 -1.657 -19.364 1.00 74.81 85 LEU A C 1
ATOM 702 O O . LEU A 1 85 ? 0.668 -2.107 -19.629 1.00 74.81 85 LEU A O 1
ATOM 706 N N . PRO A 1 86 ? 2.667 -1.390 -20.342 1.00 69.69 86 PRO A N 1
ATOM 707 C CA . PRO A 1 86 ? 2.363 -1.697 -21.729 1.00 69.69 86 PRO A CA 1
ATOM 708 C C . PRO A 1 86 ? 2.153 -3.207 -21.899 1.00 69.69 86 PRO A C 1
ATOM 710 O O . PRO A 1 86 ? 2.940 -4.016 -21.406 1.00 69.69 86 PRO A O 1
ATOM 713 N N . ALA A 1 87 ? 1.116 -3.587 -22.651 1.00 69.44 87 ALA A N 1
ATOM 714 C CA . ALA A 1 87 ? 0.772 -4.989 -22.906 1.00 69.44 87 ALA A CA 1
ATOM 715 C C . ALA A 1 87 ? 1.883 -5.777 -23.631 1.00 69.44 87 ALA A C 1
ATOM 717 O O . ALA A 1 87 ? 1.905 -7.003 -23.583 1.00 69.44 87 ALA A O 1
ATOM 718 N N . ALA A 1 88 ? 2.815 -5.083 -24.292 1.00 63.31 88 ALA A N 1
ATOM 719 C CA . ALA A 1 88 ? 3.968 -5.669 -24.958 1.00 63.31 88 ALA A CA 1
ATOM 720 C C . ALA A 1 88 ? 5.254 -4.934 -24.548 1.00 63.31 88 ALA A C 1
ATOM 722 O O . ALA A 1 88 ? 5.284 -3.705 -24.491 1.00 63.31 88 ALA A O 1
ATOM 723 N N . ASN A 1 89 ? 6.322 -5.703 -24.321 1.00 67.56 89 ASN A N 1
ATOM 724 C CA . ASN A 1 89 ? 7.683 -5.239 -24.036 1.00 67.56 89 ASN A CA 1
ATOM 725 C C . ASN A 1 89 ? 7.892 -4.538 -22.674 1.00 67.56 89 ASN A C 1
ATOM 727 O O . ASN A 1 89 ? 8.265 -3.368 -22.594 1.00 67.56 89 ASN A O 1
ATOM 731 N N . TRP A 1 90 ? 7.741 -5.292 -21.579 1.00 70.25 90 TRP A N 1
ATOM 732 C CA . TRP A 1 90 ? 8.057 -4.816 -20.221 1.00 70.25 90 TRP A CA 1
ATOM 733 C C . TRP A 1 90 ? 9.540 -4.461 -20.034 1.00 70.25 90 TRP A C 1
ATOM 735 O O . TRP A 1 90 ? 9.883 -3.641 -19.183 1.00 70.25 90 TRP A O 1
ATOM 745 N N . GLN A 1 91 ? 10.425 -5.025 -20.862 1.00 64.44 91 GLN A N 1
ATOM 746 C CA . GLN A 1 91 ? 11.864 -4.750 -20.833 1.00 64.44 91 GLN A CA 1
ATOM 747 C C . GLN A 1 91 ? 12.152 -3.277 -21.157 1.00 64.44 91 GLN A C 1
ATOM 749 O O . GLN A 1 91 ? 12.986 -2.652 -20.499 1.00 64.44 91 GLN A O 1
ATOM 754 N N . ALA A 1 92 ? 11.403 -2.674 -22.088 1.00 64.00 92 ALA A N 1
ATOM 755 C CA . ALA A 1 92 ? 11.507 -1.246 -22.394 1.00 64.00 92 ALA A CA 1
ATOM 756 C C . ALA A 1 92 ? 11.094 -0.335 -21.216 1.00 64.00 92 ALA A C 1
ATOM 758 O O . ALA A 1 92 ? 11.548 0.813 -21.140 1.00 64.00 92 ALA A O 1
ATOM 759 N N . SER A 1 93 ? 10.300 -0.861 -20.275 1.00 60.97 93 SER A N 1
ATOM 760 C CA . SER A 1 93 ? 9.793 -0.172 -19.079 1.00 60.97 93 SER A CA 1
ATOM 761 C C . SER A 1 93 ? 10.576 -0.490 -17.798 1.00 60.97 93 SER A C 1
ATOM 763 O O . SER A 1 93 ? 10.174 -0.069 -16.717 1.00 60.97 93 SER A O 1
ATOM 765 N N . CYS A 1 94 ? 11.728 -1.170 -17.882 1.00 59.53 94 CYS A N 1
ATOM 766 C CA . CYS A 1 94 ? 12.537 -1.551 -16.711 1.00 59.53 94 CYS A CA 1
ATOM 767 C C . CYS A 1 94 ? 12.961 -0.373 -15.804 1.00 59.53 94 CYS A C 1
ATOM 769 O O . CYS A 1 94 ? 13.210 -0.555 -14.611 1.00 59.53 94 CYS A O 1
ATOM 771 N N . ASN A 1 95 ? 13.002 0.847 -16.349 1.00 57.78 95 ASN A N 1
ATOM 772 C CA . ASN A 1 95 ? 13.328 2.075 -15.620 1.00 57.78 95 ASN A CA 1
ATOM 773 C C . ASN A 1 95 ? 12.095 2.909 -15.216 1.00 57.78 95 ASN A C 1
ATOM 775 O O . ASN A 1 95 ? 12.259 4.010 -14.695 1.00 57.78 95 ASN A O 1
ATOM 779 N N . ASP A 1 96 ? 10.875 2.413 -15.438 1.00 71.06 96 ASP A N 1
ATOM 780 C CA . ASP A 1 96 ? 9.642 3.076 -15.002 1.00 71.06 96 ASP A CA 1
ATOM 781 C C . ASP A 1 96 ? 9.446 2.904 -13.484 1.00 71.06 96 ASP A C 1
ATOM 783 O O . ASP A 1 96 ? 9.643 1.821 -12.922 1.00 71.06 96 ASP A O 1
ATOM 787 N N . ALA A 1 97 ? 9.063 3.978 -12.793 1.00 74.19 97 ALA A N 1
ATOM 788 C CA . ALA A 1 97 ? 8.748 3.951 -11.370 1.00 74.19 97 ALA A CA 1
ATOM 789 C C . ALA A 1 97 ? 7.545 3.043 -11.055 1.00 74.19 97 ALA A C 1
ATOM 791 O O . ALA A 1 97 ? 7.534 2.408 -9.999 1.00 74.19 97 ALA A O 1
ATOM 792 N N . LEU A 1 98 ? 6.560 2.954 -11.959 1.00 76.25 98 LEU A N 1
ATOM 793 C CA . LEU A 1 98 ? 5.411 2.048 -11.837 1.00 76.25 98 LEU A CA 1
ATOM 794 C C . LEU A 1 98 ? 5.865 0.586 -11.894 1.00 76.25 98 LEU A C 1
ATOM 796 O O . LEU A 1 98 ? 5.568 -0.188 -10.985 1.00 76.25 98 LEU A O 1
ATOM 800 N N . PHE A 1 99 ? 6.672 0.239 -12.899 1.00 80.00 99 PHE A N 1
ATOM 801 C CA . PHE A 1 99 ? 7.191 -1.118 -13.069 1.00 80.00 99 PHE A CA 1
ATOM 802 C C . PHE A 1 99 ? 8.085 -1.550 -11.905 1.00 80.00 99 PHE A C 1
ATOM 804 O O . PHE A 1 99 ? 7.930 -2.640 -11.361 1.00 80.00 99 PHE A O 1
ATOM 811 N N . ASN A 1 100 ? 8.979 -0.668 -11.449 1.00 81.38 100 ASN A N 1
ATOM 812 C CA . ASN A 1 100 ? 9.820 -0.955 -10.289 1.00 81.38 100 ASN A CA 1
ATOM 813 C C . ASN A 1 100 ? 8.993 -1.157 -9.011 1.00 81.38 100 ASN A C 1
ATOM 815 O O . ASN A 1 100 ? 9.333 -2.020 -8.200 1.00 81.38 100 ASN A O 1
ATOM 819 N N . LYS A 1 101 ? 7.898 -0.402 -8.835 1.00 87.12 101 LYS A N 1
ATOM 820 C CA . LYS A 1 101 ? 6.989 -0.602 -7.702 1.00 87.12 101 LYS A CA 1
ATOM 821 C C . LYS A 1 101 ? 6.257 -1.939 -7.795 1.00 87.12 101 LYS A C 1
ATOM 823 O O . LYS A 1 101 ? 6.192 -2.640 -6.790 1.00 87.12 101 LYS A O 1
ATOM 828 N N . PHE A 1 102 ? 5.770 -2.311 -8.981 1.00 89.31 102 PHE A N 1
ATOM 829 C CA . PHE A 1 102 ? 5.173 -3.626 -9.229 1.00 89.31 102 PHE A CA 1
ATOM 830 C C . PHE A 1 102 ? 6.133 -4.750 -8.830 1.00 89.31 102 PHE A C 1
ATOM 832 O O . PHE A 1 102 ? 5.773 -5.582 -8.001 1.00 89.31 102 PHE A O 1
ATOM 839 N N . LEU A 1 103 ? 7.372 -4.728 -9.335 1.00 87.81 103 LEU A N 1
ATOM 840 C CA . LEU A 1 103 ? 8.376 -5.748 -9.021 1.00 87.81 103 LEU A CA 1
ATOM 841 C C . LEU A 1 103 ? 8.650 -5.851 -7.516 1.00 87.81 103 LEU A C 1
ATOM 843 O O . LEU A 1 103 ? 8.744 -6.955 -6.982 1.00 87.81 103 LEU A O 1
ATOM 847 N N . GLU A 1 104 ? 8.767 -4.713 -6.827 1.00 90.56 104 GLU A N 1
ATOM 848 C CA . GLU A 1 104 ? 9.015 -4.669 -5.384 1.00 90.56 104 GLU A CA 1
ATOM 849 C C . GLU A 1 104 ? 7.865 -5.290 -4.583 1.00 90.56 104 GLU A C 1
ATOM 851 O O . GLU A 1 104 ? 8.107 -6.166 -3.748 1.00 90.56 104 GLU A O 1
ATOM 856 N N . VAL A 1 105 ? 6.622 -4.857 -4.828 1.00 93.44 105 VAL A N 1
ATOM 857 C CA . VAL A 1 105 ? 5.455 -5.362 -4.089 1.00 93.44 105 VAL A CA 1
ATOM 858 C C . VAL A 1 105 ? 5.199 -6.827 -4.439 1.00 93.44 105 VAL A C 1
ATOM 860 O O . VAL A 1 105 ? 4.977 -7.632 -3.537 1.00 93.44 105 VAL A O 1
ATOM 863 N N . HIS A 1 106 ? 5.319 -7.207 -5.713 1.00 93.38 106 HIS A N 1
ATOM 864 C CA . HIS A 1 106 ? 5.128 -8.585 -6.162 1.00 93.38 106 HIS A CA 1
ATOM 865 C C . HIS A 1 106 ? 6.147 -9.526 -5.509 1.00 93.38 106 HIS A C 1
ATOM 867 O O . HIS A 1 106 ? 5.780 -10.555 -4.941 1.00 93.38 106 HIS A O 1
ATOM 873 N N . ALA A 1 107 ? 7.439 -9.181 -5.560 1.00 92.19 107 ALA A N 1
ATOM 874 C CA . ALA A 1 107 ? 8.490 -9.989 -4.948 1.00 92.19 107 ALA A CA 1
ATOM 875 C C . ALA A 1 107 ? 8.301 -10.114 -3.429 1.00 92.19 107 ALA A C 1
ATOM 877 O O . ALA A 1 107 ? 8.486 -11.201 -2.880 1.00 92.19 107 ALA A O 1
ATOM 878 N N . PHE A 1 108 ? 7.894 -9.030 -2.762 1.00 95.38 108 PHE A N 1
ATOM 879 C CA . PHE A 1 108 ? 7.585 -9.047 -1.335 1.00 95.38 108 PHE A CA 1
ATOM 880 C C . PHE A 1 108 ? 6.410 -9.979 -1.010 1.00 95.38 108 PHE A C 1
ATOM 882 O O . PHE A 1 108 ? 6.565 -10.859 -0.167 1.00 95.38 108 PHE A O 1
ATOM 889 N N . LEU A 1 109 ? 5.265 -9.832 -1.687 1.00 95.81 109 LEU A N 1
ATOM 890 C CA . LEU A 1 109 ? 4.078 -10.659 -1.439 1.00 95.81 109 LEU A CA 1
ATOM 891 C C . LEU A 1 109 ? 4.355 -12.139 -1.717 1.00 95.81 109 LEU A C 1
ATOM 893 O O . LEU A 1 109 ? 3.942 -12.999 -0.939 1.00 95.81 109 LEU A O 1
ATOM 897 N N . LYS A 1 110 ? 5.122 -12.437 -2.773 1.00 94.44 110 LYS A N 1
ATOM 898 C CA . LYS A 1 110 ? 5.562 -13.800 -3.086 1.00 94.44 110 LYS A CA 1
ATOM 899 C C . LYS A 1 110 ? 6.432 -14.380 -1.970 1.00 94.44 110 LYS A C 1
ATOM 901 O O . LYS A 1 110 ? 6.179 -15.491 -1.519 1.00 94.44 110 LYS A O 1
ATOM 906 N N . ALA A 1 111 ? 7.427 -13.628 -1.496 1.00 94.38 111 ALA A N 1
ATOM 907 C CA . ALA A 1 111 ? 8.300 -14.060 -0.402 1.00 94.38 111 ALA A CA 1
ATOM 908 C C . ALA A 1 111 ? 7.551 -14.223 0.933 1.00 94.38 111 ALA A C 1
ATOM 910 O O . ALA A 1 111 ? 7.902 -15.088 1.730 1.00 94.38 111 ALA A O 1
ATOM 911 N N . ALA A 1 112 ? 6.514 -13.417 1.161 1.00 95.38 112 ALA A N 1
ATOM 912 C CA . ALA A 1 112 ? 5.668 -13.473 2.349 1.00 95.38 112 ALA A CA 1
ATOM 913 C C . ALA A 1 112 ? 4.580 -14.563 2.289 1.00 95.38 112 ALA A C 1
ATOM 915 O O . ALA A 1 112 ? 3.853 -14.734 3.267 1.00 95.38 112 ALA A O 1
ATOM 916 N N . ASN A 1 113 ? 4.443 -15.282 1.165 1.00 95.31 113 ASN A N 1
ATOM 917 C CA . ASN A 1 113 ? 3.329 -16.200 0.899 1.00 95.31 113 ASN A CA 1
ATOM 918 C C . ASN A 1 113 ? 1.949 -15.521 1.061 1.00 95.31 113 ASN A C 1
ATOM 920 O O . ASN A 1 113 ? 1.040 -16.060 1.691 1.00 95.31 113 ASN A O 1
ATOM 924 N N . LYS A 1 114 ? 1.837 -14.294 0.536 1.00 96.25 114 LYS A N 1
ATOM 925 C CA . LYS A 1 114 ? 0.637 -13.434 0.551 1.00 96.25 114 LYS A CA 1
ATOM 926 C C . LYS A 1 114 ? 0.247 -12.940 -0.848 1.00 96.25 114 LYS A C 1
ATOM 928 O O . LYS A 1 114 ? -0.509 -11.984 -0.977 1.00 96.25 114 LYS A O 1
ATOM 933 N N . LEU A 1 115 ? 0.834 -13.521 -1.894 1.00 95.06 115 LEU A N 1
ATOM 934 C CA . LEU A 1 115 ? 0.497 -13.199 -3.276 1.00 95.06 115 LEU A CA 1
ATOM 935 C C . LEU A 1 115 ? -0.680 -14.074 -3.717 1.00 95.06 115 LEU A C 1
ATOM 937 O O . LEU A 1 115 ? -0.514 -15.282 -3.859 1.00 95.06 115 LEU A O 1
ATOM 941 N N . ASP A 1 116 ? -1.818 -13.441 -3.972 1.00 92.38 116 ASP A N 1
ATOM 942 C CA . ASP A 1 116 ? -3.026 -14.080 -4.504 1.00 92.38 116 ASP A CA 1
ATOM 943 C C . ASP A 1 116 ? -3.152 -13.852 -6.018 1.00 92.38 116 ASP A C 1
ATOM 945 O O . ASP A 1 116 ? -3.700 -14.679 -6.749 1.00 92.38 116 ASP A O 1
ATOM 949 N N . ALA A 1 117 ? -2.604 -12.740 -6.522 1.00 81.25 117 ALA A N 1
ATOM 950 C CA . ALA A 1 117 ? -2.573 -12.455 -7.951 1.00 81.25 117 ALA A CA 1
ATOM 951 C C . ALA A 1 117 ? -1.632 -13.431 -8.681 1.00 81.25 117 ALA A C 1
ATOM 953 O O . ALA A 1 117 ? -0.423 -13.450 -8.445 1.00 81.25 117 ALA A O 1
ATOM 954 N N . THR A 1 118 ? -2.176 -14.218 -9.613 1.00 82.00 118 THR A N 1
ATOM 955 C CA . THR A 1 118 ? -1.364 -15.066 -10.498 1.00 82.00 118 THR A CA 1
ATOM 956 C C . THR A 1 118 ? -0.779 -14.203 -11.608 1.00 82.00 118 THR A C 1
ATOM 958 O O . THR A 1 118 ? -1.479 -13.833 -12.549 1.00 82.00 118 THR A O 1
ATOM 961 N N . VAL A 1 119 ? 0.497 -13.842 -11.469 1.00 76.94 119 VAL A N 1
ATOM 962 C CA . VAL A 1 119 ? 1.215 -13.016 -12.444 1.00 76.94 119 VAL A CA 1
ATOM 963 C C . VAL A 1 119 ? 2.496 -13.727 -12.854 1.00 76.94 119 VAL A C 1
ATOM 965 O O . VAL A 1 119 ? 3.500 -13.706 -12.139 1.00 76.94 119 VAL A O 1
ATOM 968 N N . ASP A 1 120 ? 2.462 -14.342 -14.030 1.00 75.50 120 ASP A N 1
ATOM 969 C CA . ASP A 1 120 ? 3.650 -14.908 -14.654 1.00 75.50 120 ASP A CA 1
ATOM 970 C C . ASP A 1 120 ? 4.340 -13.837 -15.494 1.00 75.50 120 ASP A C 1
ATOM 972 O O . ASP A 1 120 ? 3.723 -13.182 -16.335 1.00 75.50 120 ASP A O 1
ATOM 976 N N . TYR A 1 121 ? 5.633 -13.638 -15.252 1.00 72.50 121 TYR A N 1
ATOM 977 C CA . TYR A 1 121 ? 6.437 -12.714 -16.036 1.00 72.50 121 TYR A CA 1
ATOM 978 C C . TYR A 1 121 ? 7.869 -13.211 -16.173 1.00 72.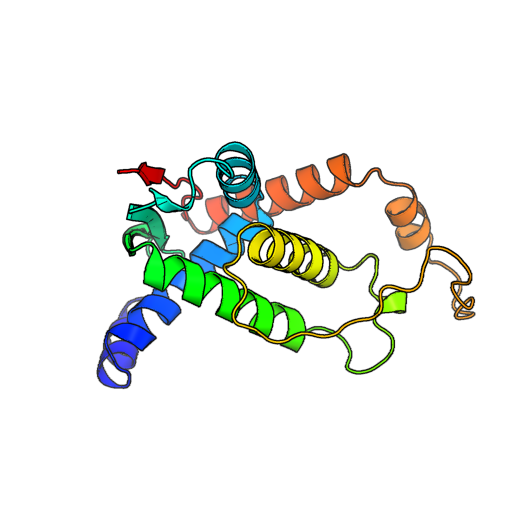50 121 TYR A C 1
ATOM 980 O O . TYR A 1 121 ? 8.477 -13.711 -15.224 1.00 72.50 121 TYR A O 1
ATOM 988 N N . GLU A 1 122 ? 8.422 -13.025 -17.365 1.00 64.38 122 GLU A N 1
ATOM 989 C CA . GLU A 1 122 ? 9.832 -13.255 -17.634 1.00 64.38 122 GLU A CA 1
ATOM 990 C C . GLU A 1 122 ? 10.578 -11.929 -17.500 1.00 64.38 122 GLU A C 1
ATOM 992 O O . GLU A 1 122 ? 10.502 -11.045 -18.358 1.00 64.38 122 GLU A O 1
ATOM 997 N N . VAL A 1 123 ? 11.333 -11.772 -16.411 1.00 58.94 123 VAL A N 1
ATOM 998 C CA . VAL A 1 123 ? 12.411 -10.781 -16.410 1.00 58.94 123 VAL A CA 1
ATOM 999 C C . VAL A 1 123 ? 13.503 -11.372 -17.276 1.00 58.94 123 VAL A C 1
ATOM 1001 O O . VAL A 1 123 ? 14.166 -12.321 -16.856 1.00 58.94 123 VAL A O 1
ATOM 1004 N N . ALA A 1 124 ? 13.690 -10.840 -18.482 1.00 51.62 124 ALA A N 1
ATOM 1005 C CA . ALA A 1 124 ? 14.883 -11.173 -19.242 1.00 51.62 124 ALA A CA 1
ATOM 1006 C C . ALA A 1 124 ? 16.104 -10.941 -18.341 1.00 51.62 124 ALA A C 1
ATOM 1008 O O . ALA A 1 124 ? 16.211 -9.913 -17.662 1.00 51.62 124 ALA A O 1
ATOM 1009 N N . SER A 1 125 ? 17.007 -11.922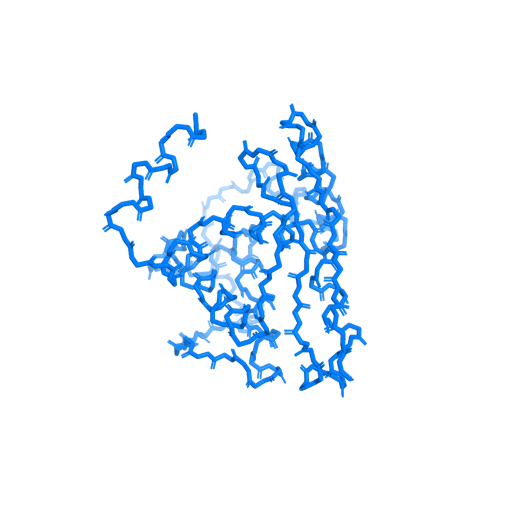 -18.308 1.00 44.69 125 SER A N 1
ATOM 1010 C CA . SER A 1 125 ? 18.324 -11.734 -17.700 1.00 44.69 125 SER A CA 1
ATOM 1011 C C . SER A 1 125 ? 18.962 -10.463 -18.287 1.00 44.69 125 SER A C 1
ATOM 1013 O O . SER A 1 125 ? 18.590 -10.078 -19.392 1.00 44.69 125 SER A O 1
ATOM 1015 N N . PRO A 1 126 ? 19.928 -9.801 -17.622 1.00 45.38 126 PRO A N 1
ATOM 1016 C CA . PRO A 1 126 ? 20.557 -8.564 -18.119 1.00 45.38 126 PRO A CA 1
ATOM 1017 C C . PRO A 1 126 ? 21.273 -8.672 -19.484 1.00 45.38 126 PRO A C 1
ATOM 1019 O O . PRO A 1 126 ? 22.015 -7.770 -19.865 1.00 45.38 126 PRO A O 1
ATOM 1022 N N . SER A 1 127 ? 21.099 -9.775 -20.200 1.00 39.72 127 SER A N 1
ATOM 1023 C CA . SER A 1 127 ? 21.640 -10.045 -21.514 1.00 39.72 127 SER A CA 1
ATOM 1024 C C . SER A 1 127 ? 20.604 -9.667 -22.569 1.00 39.72 127 SER A C 1
ATOM 1026 O O . SER A 1 127 ? 19.516 -10.231 -22.617 1.00 39.72 127 SER A O 1
ATOM 1028 N N . GLU A 1 128 ? 21.004 -8.715 -23.411 1.00 42.31 128 GLU A N 1
ATOM 1029 C CA . GLU A 1 128 ? 20.349 -8.311 -24.659 1.00 42.31 128 GLU A CA 1
ATOM 1030 C C . GLU A 1 128 ? 19.070 -7.485 -24.492 1.00 42.31 128 GLU A C 1
ATOM 1032 O O . GLU A 1 128 ? 17.982 -7.830 -24.946 1.00 42.31 128 GLU A O 1
ATOM 1037 N N . VAL A 1 129 ? 19.240 -6.281 -23.936 1.00 43.25 129 VAL A N 1
ATOM 1038 C CA . VAL A 1 129 ? 18.426 -5.146 -24.386 1.00 43.25 129 VAL A CA 1
ATOM 1039 C C . VAL A 1 129 ? 18.646 -5.029 -25.897 1.00 43.25 129 VAL A C 1
ATOM 1041 O O . VAL A 1 129 ? 19.710 -4.584 -26.325 1.00 43.25 129 VAL A O 1
ATOM 1044 N N . GLN A 1 130 ? 17.675 -5.446 -26.713 1.00 43.53 130 GLN A N 1
ATOM 1045 C CA . GLN A 1 130 ? 17.624 -4.998 -28.102 1.00 43.53 130 GLN A CA 1
ATOM 1046 C C . GLN A 1 130 ? 17.561 -3.471 -28.067 1.00 43.53 130 GLN A C 1
ATOM 1048 O O . GLN A 1 130 ? 16.615 -2.894 -27.527 1.00 43.53 130 GLN A O 1
ATOM 1053 N N . GLU A 1 131 ? 18.614 -2.832 -28.577 1.00 43.41 131 GLU A N 1
ATOM 1054 C CA . GLU A 1 131 ? 18.692 -1.391 -28.782 1.00 43.41 131 GLU A CA 1
ATOM 1055 C C . GLU A 1 131 ? 17.493 -0.942 -29.627 1.00 43.41 131 GLU A C 1
ATOM 1057 O O . GLU A 1 131 ? 17.514 -1.002 -30.856 1.00 43.41 131 GLU A O 1
ATOM 1062 N N . ASP A 1 132 ? 16.423 -0.481 -28.977 1.00 45.41 132 ASP A N 1
ATOM 1063 C CA . ASP A 1 132 ? 15.440 0.360 -29.647 1.00 45.41 132 ASP A CA 1
ATOM 1064 C C . ASP A 1 132 ? 16.193 1.625 -30.086 1.00 45.41 132 ASP A C 1
ATOM 1066 O O . ASP A 1 132 ? 16.689 2.386 -29.250 1.00 45.41 132 ASP A O 1
ATOM 1070 N N . GLN A 1 133 ? 16.337 1.806 -31.401 1.00 44.31 133 GLN A N 1
ATOM 1071 C CA . GLN A 1 133 ? 17.160 2.818 -32.081 1.00 44.31 133 GLN A CA 1
ATOM 1072 C C . GLN A 1 133 ? 16.621 4.253 -31.923 1.00 44.31 133 GLN A C 1
ATOM 1074 O O . GLN A 1 133 ? 16.671 5.067 -32.846 1.00 44.31 133 GLN A O 1
ATOM 1079 N N . ARG A 1 134 ? 16.074 4.606 -30.758 1.00 49.75 134 ARG A N 1
ATOM 1080 C CA . ARG A 1 134 ? 15.730 5.990 -30.432 1.00 49.75 134 ARG A CA 1
ATOM 1081 C C . ARG A 1 134 ? 16.909 6.611 -29.695 1.00 49.75 134 ARG A C 1
ATOM 1083 O O . ARG A 1 134 ? 17.303 6.078 -28.656 1.00 49.75 134 ARG A O 1
ATOM 1090 N N . PRO A 1 135 ? 17.466 7.737 -30.177 1.00 43.81 135 PRO A N 1
ATOM 1091 C CA . PRO A 1 135 ? 18.587 8.379 -29.508 1.00 43.81 135 PRO A CA 1
ATOM 1092 C C . PRO A 1 135 ? 18.202 8.677 -28.057 1.00 43.81 135 PRO A C 1
ATOM 1094 O O . PRO A 1 135 ? 17.187 9.326 -27.784 1.00 43.81 135 PRO A O 1
ATOM 1097 N N . LEU A 1 136 ? 18.995 8.154 -27.121 1.00 51.69 136 LEU A N 1
ATOM 1098 C CA . LEU A 1 136 ? 18.822 8.408 -25.698 1.00 51.69 136 LEU A CA 1
ATOM 1099 C C . LEU A 1 136 ? 18.879 9.921 -25.479 1.00 51.69 136 LEU A C 1
ATOM 1101 O O . LEU A 1 136 ? 19.899 10.561 -25.737 1.00 51.69 136 LEU A O 1
ATOM 1105 N N . SER A 1 137 ? 17.778 10.509 -25.010 1.00 58.44 137 SER A N 1
ATOM 1106 C CA . SER A 1 137 ? 17.800 11.906 -24.591 1.00 58.44 137 SER A CA 1
ATOM 1107 C C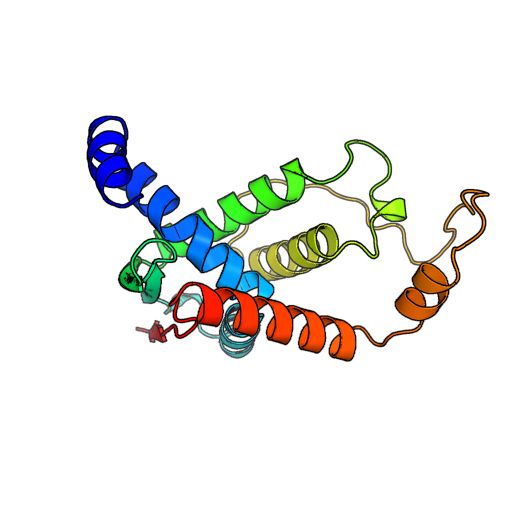 . SER A 1 137 ? 18.800 12.063 -23.443 1.00 58.44 137 SER A C 1
ATOM 1109 O O . SER A 1 137 ? 18.954 11.163 -22.612 1.00 58.44 137 SER A O 1
ATOM 1111 N N . LEU A 1 138 ? 19.465 13.220 -23.367 1.00 52.41 138 LEU A N 1
ATOM 1112 C CA . LEU A 1 138 ? 20.456 13.507 -22.322 1.00 52.41 138 LEU A CA 1
ATOM 1113 C C . LEU A 1 138 ? 19.900 13.222 -20.914 1.00 52.41 138 LEU A C 1
ATOM 1115 O O . LEU A 1 138 ? 20.586 12.663 -20.063 1.00 52.41 138 LEU A O 1
ATOM 1119 N N . GLY A 1 139 ? 18.619 13.540 -20.696 1.00 55.16 139 GLY A N 1
ATOM 1120 C CA . GLY A 1 139 ? 17.917 13.260 -19.444 1.00 55.16 139 GLY A CA 1
ATOM 1121 C C . GLY A 1 139 ? 17.763 11.766 -19.141 1.00 55.16 139 GLY A C 1
ATOM 1122 O O . GLY A 1 139 ? 17.940 11.365 -17.993 1.00 55.16 139 GLY A O 1
ATOM 1123 N N . ARG A 1 140 ? 17.494 10.924 -20.149 1.00 57.09 140 ARG A N 1
ATOM 1124 C CA . ARG A 1 140 ? 17.367 9.465 -19.972 1.00 57.09 140 ARG A CA 1
ATOM 1125 C C . ARG A 1 140 ? 18.717 8.822 -19.651 1.00 57.09 140 ARG A C 1
ATOM 1127 O O . ARG A 1 140 ? 18.779 7.927 -18.814 1.00 57.09 140 ARG A O 1
ATOM 1134 N N . LEU A 1 141 ? 19.790 9.329 -20.256 1.00 58.38 141 LEU A N 1
ATOM 1135 C CA . LEU A 1 141 ? 21.157 8.859 -20.029 1.00 58.38 141 LEU A CA 1
ATOM 1136 C C . LEU A 1 141 ? 21.628 9.204 -18.607 1.00 58.38 141 LEU A C 1
ATOM 1138 O O . LEU A 1 141 ? 22.112 8.331 -17.889 1.00 58.38 141 LEU A O 1
ATOM 1142 N N . ILE A 1 142 ? 21.356 10.431 -18.148 1.00 58.91 142 ILE A N 1
ATOM 1143 C CA . ILE A 1 142 ? 21.612 10.836 -16.759 1.00 58.91 142 ILE A CA 1
ATOM 1144 C C . ILE A 1 142 ? 20.824 9.949 -15.790 1.00 58.91 142 ILE A C 1
ATOM 1146 O O . ILE A 1 142 ? 21.423 9.391 -14.876 1.00 58.91 142 ILE A O 1
ATOM 1150 N N . MET A 1 143 ? 19.517 9.760 -16.007 1.00 58.72 143 MET A N 1
ATOM 1151 C CA . MET A 1 143 ? 18.673 8.945 -15.122 1.00 58.72 143 MET A CA 1
ATOM 1152 C C . MET A 1 143 ? 19.101 7.473 -15.063 1.00 58.72 143 MET A C 1
ATOM 1154 O O . MET A 1 143 ? 19.064 6.885 -13.986 1.00 58.72 143 MET A O 1
ATOM 1158 N N . SER A 1 144 ? 19.570 6.893 -16.174 1.00 61.00 144 SER A N 1
ATOM 1159 C CA . SER A 1 144 ? 20.077 5.511 -16.200 1.00 61.00 144 SER A CA 1
ATOM 1160 C C . SER A 1 144 ? 21.355 5.298 -15.381 1.00 61.00 144 SER A C 1
ATOM 1162 O O . SER A 1 144 ? 21.618 4.185 -14.931 1.00 61.00 144 SER A O 1
ATOM 1164 N N . ALA A 1 145 ? 22.126 6.362 -15.141 1.00 61.88 145 ALA A N 1
ATOM 1165 C CA . ALA A 1 145 ? 23.347 6.324 -14.341 1.00 61.88 145 ALA A CA 1
ATOM 1166 C C . ALA A 1 145 ? 23.100 6.610 -12.846 1.00 61.88 145 ALA A C 1
ATOM 1168 O O . ALA A 1 145 ? 24.018 6.493 -12.030 1.00 61.88 145 ALA A O 1
ATOM 1169 N N . VAL A 1 146 ? 21.877 6.994 -12.456 1.00 63.03 146 VAL A N 1
ATOM 1170 C CA . VAL A 1 146 ? 21.564 7.312 -11.060 1.00 63.03 146 VAL A CA 1
ATOM 1171 C C . VAL A 1 146 ? 21.407 6.024 -10.238 1.00 63.03 146 VAL A C 1
ATOM 1173 O O . VAL A 1 146 ? 20.605 5.158 -10.588 1.00 63.03 146 VAL A O 1
ATOM 1176 N N . PRO A 1 147 ? 22.084 5.894 -9.080 1.00 71.94 147 PRO A N 1
ATOM 1177 C CA . PRO A 1 147 ? 21.887 4.750 -8.196 1.00 71.94 147 PRO A CA 1
ATOM 1178 C C . PRO A 1 147 ? 20.424 4.614 -7.746 1.00 71.94 147 PRO A C 1
ATOM 1180 O O . PRO A 1 147 ? 19.822 5.582 -7.276 1.00 71.94 147 PRO A O 1
ATOM 1183 N N . LYS A 1 148 ? 19.875 3.390 -7.761 1.00 68.06 148 LYS A N 1
ATOM 1184 C CA . LYS A 1 148 ? 18.479 3.092 -7.358 1.00 68.06 148 LYS A CA 1
ATOM 1185 C C . LYS A 1 148 ? 18.088 3.678 -5.993 1.00 68.06 148 LYS A C 1
ATOM 1187 O O . LYS A 1 148 ? 16.968 4.153 -5.807 1.00 68.06 148 LYS A O 1
ATOM 1192 N N . ARG A 1 149 ? 19.026 3.702 -5.038 1.00 69.44 149 ARG A N 1
ATOM 1193 C CA . ARG A 1 149 ? 18.824 4.302 -3.705 1.00 69.44 149 ARG A CA 1
ATOM 1194 C C . ARG A 1 149 ? 18.576 5.811 -3.766 1.00 69.44 149 ARG A C 1
ATOM 1196 O O . ARG A 1 149 ? 17.806 6.326 -2.962 1.00 69.44 149 ARG A O 1
ATOM 1203 N N . LEU A 1 150 ? 19.225 6.522 -4.689 1.00 70.56 150 LEU A N 1
ATOM 1204 C CA . LEU A 1 150 ? 19.031 7.961 -4.858 1.00 70.56 150 LEU A CA 1
ATOM 1205 C C . LEU A 1 150 ? 17.692 8.251 -5.544 1.00 70.56 150 LEU A C 1
ATOM 1207 O O . LEU A 1 150 ? 16.954 9.103 -5.057 1.00 70.56 150 LEU A O 1
ATOM 1211 N N . LEU A 1 151 ? 17.336 7.482 -6.580 1.00 72.44 151 LEU A N 1
ATOM 1212 C CA . LEU A 1 151 ? 16.013 7.553 -7.219 1.00 72.44 151 LEU A CA 1
ATOM 1213 C C . LEU A 1 151 ? 14.885 7.324 -6.204 1.00 72.44 151 LEU A C 1
ATOM 1215 O O . LEU A 1 151 ? 13.947 8.112 -6.133 1.00 72.44 151 LEU A O 1
ATOM 1219 N N . SER A 1 152 ? 15.031 6.316 -5.339 1.00 72.81 152 SER A N 1
ATOM 1220 C CA . SER A 1 152 ? 14.053 6.016 -4.282 1.00 72.81 152 SER A CA 1
ATOM 1221 C C . SER A 1 152 ? 13.900 7.172 -3.285 1.00 72.81 152 SER A C 1
ATOM 1223 O O . SER A 1 152 ? 12.788 7.519 -2.897 1.00 72.81 152 SER A O 1
ATOM 1225 N N . LYS A 1 153 ? 15.006 7.823 -2.894 1.00 80.75 153 LYS A N 1
ATOM 1226 C CA . LYS A 1 153 ? 14.971 8.999 -2.005 1.00 80.75 153 LYS A CA 1
ATOM 1227 C C . LYS A 1 153 ? 14.300 10.207 -2.659 1.00 80.75 153 LYS A C 1
ATOM 1229 O O . LYS A 1 153 ? 13.596 10.948 -1.975 1.00 80.75 153 LYS A O 1
ATOM 1234 N N . LEU A 1 154 ? 14.530 10.421 -3.954 1.00 80.69 154 LEU A N 1
ATOM 1235 C CA . LEU A 1 154 ? 13.883 11.497 -4.705 1.00 80.69 154 LEU A CA 1
ATOM 1236 C C . LEU A 1 154 ? 12.375 11.255 -4.809 1.00 80.69 154 LEU A C 1
ATOM 1238 O O . LEU A 1 154 ? 11.612 12.148 -4.448 1.00 80.69 154 LEU A O 1
ATOM 1242 N N . ALA A 1 155 ? 11.958 10.041 -5.178 1.00 79.69 155 ALA A N 1
ATOM 1243 C CA . ALA A 1 155 ? 10.549 9.655 -5.221 1.00 79.69 155 ALA A CA 1
ATOM 1244 C C . ALA A 1 155 ? 9.868 9.834 -3.852 1.00 79.69 155 ALA A C 1
ATOM 1246 O O . ALA A 1 155 ? 8.828 10.485 -3.755 1.00 79.69 155 ALA A O 1
ATOM 1247 N N . ALA A 1 156 ? 10.498 9.367 -2.768 1.00 87.44 156 ALA A N 1
ATOM 1248 C CA . ALA A 1 156 ? 9.980 9.560 -1.413 1.00 87.44 156 ALA A CA 1
ATOM 1249 C C . ALA A 1 156 ? 9.816 11.049 -1.059 1.00 87.44 156 ALA A C 1
ATOM 1251 O O . ALA A 1 156 ? 8.790 11.451 -0.507 1.00 87.44 156 ALA A O 1
ATOM 1252 N N . LYS A 1 157 ? 10.791 11.893 -1.427 1.00 89.81 157 LYS A N 1
ATOM 1253 C CA . LYS A 1 157 ? 10.735 13.346 -1.204 1.00 89.81 157 LYS A CA 1
ATOM 1254 C C . LYS A 1 157 ? 9.605 14.010 -1.992 1.00 89.81 157 LYS A C 1
ATOM 1256 O O . LYS A 1 157 ? 8.971 14.931 -1.476 1.00 89.81 157 LYS A O 1
ATOM 1261 N N . GLU A 1 158 ? 9.352 13.574 -3.222 1.00 89.81 158 GLU A N 1
ATOM 1262 C CA . GLU A 1 158 ? 8.233 14.078 -4.020 1.00 89.81 158 GLU A CA 1
ATOM 1263 C C . GLU A 1 158 ? 6.890 13.693 -3.407 1.00 89.81 158 GLU A C 1
ATOM 1265 O O . GLU A 1 158 ? 6.060 14.576 -3.189 1.00 89.81 158 GLU A O 1
ATOM 1270 N N . ILE A 1 159 ? 6.704 12.426 -3.029 1.00 92.25 159 ILE A N 1
ATOM 1271 C CA . ILE A 1 159 ? 5.486 11.970 -2.347 1.00 92.25 159 ILE A CA 1
ATOM 1272 C C . ILE A 1 159 ? 5.265 12.732 -1.038 1.00 92.25 159 ILE A C 1
ATOM 1274 O O . ILE A 1 159 ? 4.147 13.184 -0.783 1.00 92.25 159 ILE A O 1
ATOM 1278 N N . ALA A 1 160 ? 6.313 12.946 -0.238 1.00 94.56 160 ALA A N 1
ATOM 1279 C CA . ALA A 1 160 ? 6.231 13.735 0.990 1.00 94.56 160 ALA A CA 1
ATOM 1280 C C . ALA A 1 160 ? 5.801 15.183 0.713 1.00 94.56 160 ALA A C 1
ATOM 1282 O O . ALA A 1 160 ? 4.901 15.703 1.373 1.00 94.56 160 ALA A O 1
ATOM 1283 N N . ARG A 1 161 ? 6.383 15.823 -0.311 1.00 94.88 161 ARG A N 1
ATOM 1284 C CA . ARG A 1 161 ? 6.021 17.188 -0.718 1.00 94.88 161 ARG A CA 1
ATOM 1285 C C . ARG A 1 161 ? 4.566 17.277 -1.181 1.00 94.88 161 ARG A C 1
ATOM 1287 O O . ARG A 1 161 ? 3.857 18.189 -0.762 1.00 94.88 161 ARG A O 1
ATOM 1294 N N . PHE A 1 162 ? 4.119 16.361 -2.041 1.00 93.38 162 PHE A N 1
ATOM 1295 C CA . PHE A 1 162 ? 2.738 16.346 -2.528 1.00 93.38 162 PHE A CA 1
ATOM 1296 C C . PHE A 1 162 ? 1.743 16.071 -1.405 1.00 93.38 162 PHE A C 1
ATOM 1298 O O . PHE A 1 162 ? 0.719 16.745 -1.338 1.00 93.38 162 PHE A O 1
ATOM 1305 N N . SER A 1 163 ? 2.060 15.138 -0.505 1.00 95.19 163 SER A N 1
ATOM 1306 C CA . SER A 1 163 ? 1.205 14.808 0.639 1.00 95.19 163 SER A CA 1
ATOM 1307 C C . SER A 1 163 ? 1.071 16.003 1.581 1.00 95.19 163 SER A C 1
ATOM 1309 O O . SER A 1 163 ? -0.049 16.413 1.875 1.00 95.19 163 SER A O 1
ATOM 1311 N N . ALA A 1 164 ? 2.182 16.666 1.921 1.00 96.06 164 ALA A N 1
ATOM 1312 C CA . ALA A 1 164 ? 2.165 17.894 2.716 1.00 96.06 164 ALA A CA 1
ATOM 1313 C C . ALA A 1 164 ? 1.343 19.013 2.054 1.00 96.06 164 ALA A C 1
ATOM 1315 O O . ALA A 1 164 ? 0.552 19.675 2.721 1.00 96.06 164 ALA A O 1
ATOM 1316 N N . LYS A 1 165 ? 1.470 19.193 0.729 1.00 96.06 165 LYS A N 1
ATOM 1317 C CA . LYS A 1 165 ? 0.714 20.208 -0.026 1.00 96.06 165 LYS A CA 1
ATOM 1318 C C . LYS A 1 165 ? -0.803 20.004 0.055 1.00 96.06 165 LYS A C 1
ATOM 1320 O O . LYS A 1 165 ? -1.539 20.983 -0.014 1.00 96.06 165 LYS A O 1
ATOM 1325 N N . VAL A 1 166 ? -1.265 18.761 0.181 1.00 93.56 166 VAL A N 1
ATOM 1326 C CA . VAL A 1 166 ? -2.697 18.435 0.289 1.00 93.56 166 VAL A CA 1
ATOM 1327 C C . VAL A 1 166 ? -3.147 18.150 1.725 1.00 93.56 166 VAL A C 1
ATOM 1329 O O . VAL A 1 166 ? -4.263 17.685 1.919 1.00 93.56 166 VAL A O 1
ATOM 1332 N N . GLY A 1 167 ? -2.298 18.407 2.728 1.00 95.62 167 GLY A N 1
ATOM 1333 C CA . GLY A 1 167 ? -2.625 18.171 4.139 1.00 95.62 167 GLY A CA 1
ATOM 1334 C C . GLY A 1 167 ? -2.747 16.692 4.524 1.00 95.62 167 GLY A C 1
ATOM 1335 O O . GLY A 1 167 ? -3.434 16.369 5.487 1.00 95.62 167 GLY A O 1
ATOM 1336 N N . HIS A 1 168 ? -2.106 15.790 3.776 1.00 97.25 168 HIS A N 1
ATOM 1337 C CA . HIS A 1 168 ? -2.136 14.347 4.020 1.00 97.25 168 HIS A CA 1
ATOM 1338 C C . HIS A 1 168 ? -0.897 13.879 4.793 1.00 97.25 168 HIS A C 1
ATOM 1340 O O . HIS A 1 168 ? 0.239 14.146 4.394 1.00 97.25 168 HIS A O 1
ATOM 1346 N N . SER A 1 169 ? -1.128 13.147 5.880 1.00 97.75 169 SER A N 1
ATOM 1347 C CA . SER A 1 169 ? -0.110 12.494 6.695 1.00 97.75 169 SER A CA 1
ATOM 1348 C C . SER A 1 169 ? 0.300 11.147 6.100 1.00 97.75 169 SER A C 1
ATOM 1350 O O . SER A 1 169 ? -0.537 10.310 5.764 1.00 97.75 169 SER A O 1
ATOM 1352 N N . LEU A 1 170 ? 1.612 10.921 6.022 1.00 97.88 170 LEU A N 1
ATOM 1353 C CA . LEU A 1 170 ? 2.213 9.645 5.618 1.00 97.88 170 LEU A CA 1
ATOM 1354 C C . LEU A 1 170 ? 2.598 8.769 6.818 1.00 97.88 170 LEU A C 1
ATOM 1356 O O . LEU A 1 170 ? 3.271 7.754 6.640 1.00 97.88 170 LEU A O 1
ATOM 1360 N N . GLU A 1 171 ? 2.214 9.161 8.035 1.00 98.19 171 GLU A N 1
ATOM 1361 C CA . GLU A 1 171 ? 2.430 8.324 9.210 1.00 98.19 171 GLU A CA 1
ATOM 1362 C C . GLU A 1 171 ? 1.468 7.134 9.204 1.00 98.19 171 GLU A C 1
ATOM 1364 O O . GLU A 1 171 ? 0.277 7.262 8.884 1.00 98.19 171 GLU A O 1
ATOM 1369 N N . PHE A 1 172 ? 2.020 5.982 9.570 1.00 98.50 172 PHE A N 1
ATOM 1370 C CA . PHE A 1 172 ? 1.317 4.719 9.713 1.00 98.50 172 PHE A CA 1
ATOM 1371 C C . PHE A 1 172 ? 1.889 3.936 10.895 1.00 98.50 172 PHE A C 1
ATOM 1373 O O . PHE A 1 172 ? 3.038 4.138 11.294 1.00 98.50 172 PHE A O 1
ATOM 1380 N N . GLU A 1 173 ? 1.099 3.004 11.406 1.00 98.56 173 GLU A N 1
ATOM 1381 C CA . GLU A 1 173 ? 1.472 2.096 12.482 1.00 98.56 173 GLU A CA 1
ATOM 1382 C C . GLU A 1 173 ? 1.093 0.664 12.100 1.00 98.56 173 GLU A C 1
ATOM 1384 O O . GLU A 1 173 ? 0.006 0.430 11.577 1.00 98.56 173 GLU A O 1
ATOM 1389 N N . LEU A 1 174 ? 1.997 -0.286 12.351 1.00 98.44 174 LEU A N 1
ATOM 1390 C CA . LEU A 1 174 ? 1.740 -1.719 12.204 1.00 98.44 174 LEU A CA 1
ATOM 1391 C C . LEU A 1 174 ? 1.472 -2.295 13.594 1.00 98.44 174 LEU A C 1
ATOM 1393 O O . LEU A 1 174 ? 2.363 -2.277 14.446 1.00 98.44 174 LEU A O 1
ATOM 1397 N N . CYS A 1 175 ? 0.260 -2.795 13.817 1.00 98.19 175 CYS A N 1
ATOM 1398 C CA . CYS A 1 175 ? -0.127 -3.423 15.072 1.00 98.19 175 CYS A CA 1
ATOM 1399 C C . CYS A 1 175 ? 0.134 -4.929 15.003 1.00 98.19 175 CYS A C 1
ATOM 1401 O O . CYS A 1 175 ? -0.334 -5.610 14.088 1.00 98.19 175 CYS A O 1
ATOM 1403 N N . TRP A 1 176 ? 0.860 -5.455 15.987 1.00 97.62 176 TRP A N 1
ATOM 1404 C CA . TRP A 1 176 ? 1.251 -6.861 16.044 1.00 97.62 176 TRP A CA 1
ATOM 1405 C C . TRP A 1 176 ? 0.586 -7.576 17.223 1.00 97.62 176 TRP A C 1
ATOM 1407 O O . TRP A 1 176 ? 0.377 -6.992 18.287 1.00 97.62 176 TRP A O 1
ATOM 1417 N N . GLY A 1 177 ? 0.270 -8.852 17.023 1.00 90.12 177 GLY A N 1
ATOM 1418 C CA . GLY A 1 177 ? -0.099 -9.819 18.051 1.00 90.12 177 GLY A CA 1
ATOM 1419 C C . GL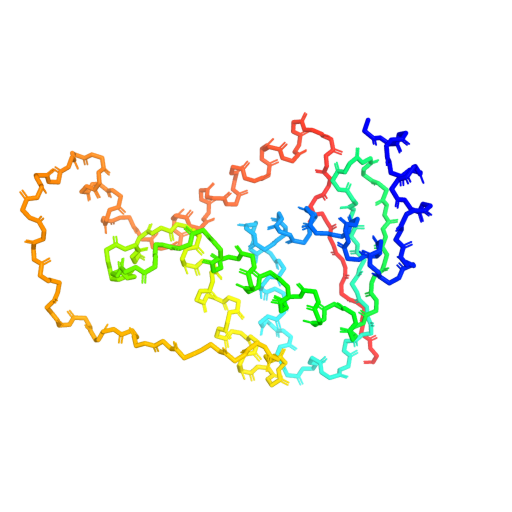Y A 1 177 ? 1.090 -10.528 18.657 1.00 90.12 177 GLY A C 1
ATOM 1420 O O . GLY A 1 177 ? 2.164 -10.569 17.998 1.00 90.12 177 GLY A O 1
#

pLDDT: mean 84.1, std 16.47, range [39.72, 98.62]

Foldseek 3Di:
DVVVLVVVPVVDDPLVSVLVQCPVLVVLLLLLCPVLVVCVVCLVALVFFAWKWFAGLPPRDIDIDGSLSVLVSLLVLLVVLVVPQPPDDCVVVPLPSSSVSNVSSQVSCVSSVSHPDDDDDDPPDPPDPPPPPDPQDPVNVVSVPDPPVVVSVVSSVVSVVVCVVSVHDSDMDTDGD

Secondary structure (DSSP, 8-state):
-HHHHHHHHTTS-HHHHHHHHHHHHHHHHHHH-HHHHHHHHTGGGGGGEEEEEEE-TTT--EEEEEHHHHHHHHHHHHHHHHHTS-SS-GGGGTT-HHHHHHHHHHHHHHHTT---S--------SS------SPPPHHHHHHHTS-HHHHHHHHHHHHHHHHHHTT----EEEEE-

Sequence (177 aa):
AAEKMGQLQELITPEEFAHVQAFPSILRLLYHGRLMAALQQNMHRLSSLKSITFHRVIDNKQISVESDMFWEHLNYHIIHLLDFLPAANWQASCNDALFNKFLEVHAFLKAANKLDATVDYEVASPSEVQEDQRPLSLGRLIMSAVPKRLLSKLAAKEIARFSAKVGHSLEFELCWG

Organism: NCBI:txid156174

Radius of gyration: 17.97 Å; chains: 1; bounding box: 48×36×50 Å